Protein 4Y0L (pdb70)

Radius of gyration: 11.61 Å; Cα contacts (8 Å, |Δi|>4): 144; chains: 1; bounding box: 30×22×25 Å

Foldseek 3Di:
DKKKKKFDDDDFCPPPVNVVLQVQLQVVLCVFPQWPDKDRWDADPVSRMTMIDTDGVVRRQVVSVVPNCVSNDPIDMDID

Structure (mmCIF, N/CA/C/O backbone):
data_4Y0L
#
_entry.id   4Y0L
#
_cell.length_a   65.600
_cell.length_b   91.730
_cell.length_c   32.850
_cell.angle_alpha   90.000
_cell.angle_beta   90.000
_cell.angle_gamma   90.000
#
_symmetry.space_group_name_H-M   'C 2 2 21'
#
loop_
_entity.id
_entity.type
_entity.pdbx_description
1 polymer 'Putative membrane protein mmpL11'
2 non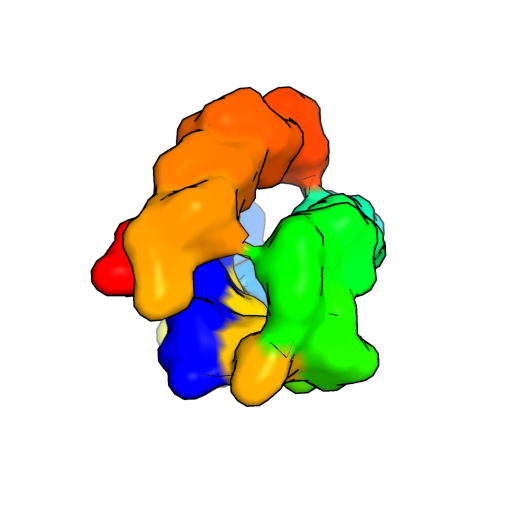-polymer 'IODIDE ION'
3 non-polymer 'SULFATE ION'
4 water water
#
loop_
_atom_site.group_PDB
_atom_site.id
_atom_site.type_symbol
_atom_site.label_atom_id
_atom_site.label_alt_id
_atom_site.label_comp_id
_atom_site.label_asym_id
_atom_site.label_entity_id
_atom_site.label_seq_id
_atom_site.pdbx_PDB_ins_code
_atom_site.Cartn_x
_atom_site.Cartn_y
_atom_site.Cartn_z
_atom_site.occupancy
_atom_site.B_iso_or_equiv
_atom_site.auth_seq_id
_atom_site.auth_comp_id
_atom_site.auth_asym_id
_atom_site.auth_atom_id
_atom_site.pdbx_PDB_model_num
ATOM 1 N N . PRO A 1 1 ? 15.897 22.545 6.534 1.00 62.70 424 PRO A N 1
ATOM 2 C CA . PRO A 1 1 ? 15.008 23.700 6.705 1.00 58.25 424 PRO A CA 1
ATOM 3 C C . PRO A 1 1 ? 15.181 24.372 8.067 1.00 53.20 424 PRO A C 1
ATOM 4 O O . PRO A 1 1 ? 14.748 23.830 9.084 1.00 58.04 424 PRO A O 1
ATOM 15 N N . VAL A 1 2 ? 15.816 25.540 8.080 1.00 49.14 425 VAL A N 1
ATOM 16 C CA . VAL A 1 2 ? 16.049 26.273 9.319 1.00 45.23 425 VAL A CA 1
ATOM 17 C C . VAL A 1 2 ? 14.752 26.916 9.806 1.00 43.44 425 VAL A C 1
ATOM 18 O O . VAL A 1 2 ? 14.037 27.548 9.030 1.00 38.49 425 VAL A O 1
ATOM 31 N N . GLN A 1 3 ? 14.462 26.747 11.094 1.00 39.42 426 GLN A N 1
ATOM 32 C CA . GLN A 1 3 ? 13.242 27.275 11.699 1.00 35.31 426 GLN A CA 1
ATOM 33 C C . GLN A 1 3 ? 13.519 28.525 12.526 1.00 33.47 426 GLN A C 1
ATOM 34 O O . GLN A 1 3 ? 14.481 28.567 13.291 1.00 31.78 426 GLN A O 1
ATOM 48 N N . VAL A 1 4 ? 12.662 29.533 12.372 1.00 28.98 427 VAL A N 1
ATOM 49 C CA . VAL A 1 4 ? 12.743 30.758 13.163 1.00 29.15 427 VAL A CA 1
ATOM 50 C C . VAL A 1 4 ? 11.374 31.082 13.754 1.00 33.43 427 VAL A C 1
ATOM 51 O O . VAL A 1 4 ? 10.384 31.181 13.030 1.00 29.14 427 VAL A O 1
ATOM 64 N N . LEU A 1 5 ? 11.335 31.246 15.074 1.00 25.52 428 LEU A N 1
ATOM 65 C CA . LEU A 1 5 ? 10.093 31.502 15.795 1.00 31.94 428 LEU A CA 1
ATOM 66 C C . LEU A 1 5 ? 10.063 32.928 16.339 1.00 26.75 428 LEU A C 1
ATOM 67 O O . LEU A 1 5 ? 10.999 33.360 17.008 1.00 30.63 428 LEU A O 1
ATOM 83 N N . VAL A 1 6 ? 8.981 33.647 16.051 1.00 22.74 429 VAL A N 1
ATOM 84 C CA . VAL A 1 6 ? 8.825 35.026 16.501 1.00 23.83 429 VAL A CA 1
ATOM 85 C C . VAL A 1 6 ? 7.626 35.152 17.438 1.00 20.96 429 VAL A C 1
ATOM 86 O O . VAL A 1 6 ? 6.499 34.849 17.051 1.00 19.78 429 VAL A O 1
ATOM 99 N N . ARG A 1 7 ? 7.878 35.602 18.665 1.00 21.09 430 ARG A N 1
ATOM 100 C CA . ARG A 1 7 ? 6.819 35.785 19.656 1.00 33.06 430 ARG A CA 1
ATOM 101 C C . ARG A 1 7 ? 6.605 37.261 19.949 1.00 28.34 430 ARG A C 1
ATOM 102 O O . ARG A 1 7 ? 7.563 38.028 20.061 1.00 30.27 430 ARG A O 1
ATOM 123 N N . PHE A 1 8 ? 5.337 37.644 20.074 1.00 22.75 431 PHE A N 1
ATOM 124 C CA . PHE A 1 8 ? 4.958 39.010 20.408 1.00 21.13 431 PHE A CA 1
ATOM 125 C C . PHE A 1 8 ? 4.304 39.060 21.783 1.00 28.60 431 PHE A C 1
ATOM 126 O O . PHE A 1 8 ? 3.670 38.098 22.215 1.00 28.48 431 PHE A O 1
ATOM 143 N N . ASP A 1 9 ? 4.456 40.193 22.459 1.00 24.81 432 ASP A N 1
ATOM 144 C CA . ASP A 1 9 ? 4.001 40.341 23.835 1.00 30.07 432 ASP A CA 1
ATOM 145 C C . ASP A 1 9 ? 2.555 40.819 23.916 1.00 26.55 432 ASP A C 1
ATOM 146 O O . ASP A 1 9 ? 1.877 40.579 24.915 1.00 30.41 432 ASP A O 1
ATOM 155 N N . ALA A 1 10 ? 2.092 41.506 22.875 1.00 27.79 433 ALA A N 1
ATOM 156 C CA . ALA A 1 10 ? 0.719 42.004 22.839 1.00 25.45 433 ALA A CA 1
ATOM 157 C C . ALA A 1 10 ? 0.009 41.610 21.550 1.00 27.49 433 ALA A C 1
ATOM 158 O O . ALA A 1 10 ? 0.553 41.762 20.455 1.00 32.58 433 ALA A O 1
ATOM 165 N N . GLY A 1 11 ? -1.213 41.108 21.690 1.00 22.99 434 GLY A N 1
ATOM 166 C CA . GLY A 1 11 ? -2.031 40.776 20.540 1.00 33.23 434 GLY A CA 1
ATOM 167 C C . GLY A 1 11 ? -1.549 39.535 19.817 1.00 34.69 434 GLY A C 1
ATOM 168 O O . GLY A 1 11 ? -0.505 38.970 20.151 1.00 38.73 434 GLY A O 1
ATOM 172 N N . GLY A 1 12 ? -2.314 39.108 18.820 1.00 29.98 435 GLY A N 1
ATOM 173 C CA . GLY A 1 12 ? -1.964 37.935 18.043 1.00 24.96 435 GLY A CA 1
ATOM 174 C C . GLY A 1 12 ? -0.858 38.227 17.052 1.00 27.85 435 GLY A C 1
ATOM 175 O O . GLY A 1 12 ? -0.718 39.357 16.576 1.00 22.26 435 GLY A O 1
ATOM 179 N N . ALA A 1 13 ? -0.073 37.200 16.739 1.00 20.15 436 ALA A N 1
ATOM 180 C CA . ALA A 1 13 ? 1.051 37.340 15.821 1.00 31.62 436 ALA A CA 1
ATOM 181 C C . ALA A 1 13 ? 0.592 37.810 14.444 1.00 14.04 436 ALA A C 1
ATOM 182 O O . ALA A 1 13 ? 1.307 38.545 13.764 1.00 24.95 436 ALA A O 1
ATOM 189 N N . SER A 1 14 ? -0.605 37.391 14.043 1.00 13.94 437 SER A N 1
ATOM 190 C CA . SER A 1 14 ? -1.128 37.721 12.721 1.00 13.39 437 SER A CA 1
ATOM 191 C C . SER A 1 14 ? -1.759 39.110 12.669 1.00 13.51 437 SER A C 1
ATOM 192 O O . SER A 1 14 ? -2.268 39.520 11.627 1.00 19.36 437 SER A O 1
ATOM 200 N N . ALA A 1 15 ? -1.731 39.830 13.786 1.00 12.88 438 ALA A N 1
ATOM 201 C CA . ALA A 1 15 ? -2.269 41.183 13.821 1.00 18.59 438 ALA A CA 1
ATOM 202 C C . ALA A 1 15 ? -1.596 42.031 12.739 1.00 15.84 438 ALA A C 1
ATOM 203 O O . ALA A 1 15 ? -0.403 41.872 12.492 1.00 11.67 438 ALA A O 1
ATOM 210 N N . PRO A 1 16 ? -2.363 42.915 12.073 1.00 18.06 439 PRO A N 1
ATOM 211 C CA . PRO A 1 16 ? -1.780 43.776 11.034 1.00 10.23 439 PRO A CA 1
ATOM 212 C C . PRO A 1 16 ? -0.624 44.636 11.545 1.00 11.40 439 PRO A C 1
ATOM 213 O O . PRO A 1 16 ? 0.312 44.931 10.802 1.00 10.21 439 PRO A O 1
ATOM 224 N N . GLU A 1 17 ? -0.695 45.034 12.810 1.00 15.78 440 GLU A N 1
ATOM 225 C CA . GLU A 1 17 ? 0.331 45.887 13.398 1.00 14.12 440 GLU A CA 1
ATOM 226 C C . GLU A 1 17 ? 1.687 45.187 13.497 1.00 11.43 440 GLU A C 1
ATOM 227 O O . GLU A 1 17 ? 2.718 45.846 13.629 1.00 11.90 440 GLU A O 1
ATOM 239 N N . HIS A 1 18 ? 1.680 43.859 13.431 1.00 10.64 441 HIS A N 1
ATOM 240 C CA . HIS A 1 18 ? 2.903 43.070 13.573 1.00 22.05 441 HIS A CA 1
ATOM 241 C C . HIS A 1 18 ? 3.470 42.571 12.243 1.00 18.66 441 HIS A C 1
ATOM 242 O O . HIS A 1 18 ? 4.577 42.033 12.203 1.00 12.87 441 HIS A O 1
ATOM 256 N N . SER A 1 19 ? 2.715 42.736 11.161 1.00 14.32 442 SER A N 1
ATOM 257 C CA . SER A 1 19 ? 3.060 42.094 9.894 1.00 19.18 442 SER A CA 1
ATOM 258 C C . SER A 1 19 ? 4.357 42.630 9.284 1.00 13.22 442 SER A C 1
ATOM 259 O O . SER A 1 19 ? 5.102 41.887 8.644 1.00 17.09 442 SER A O 1
ATOM 267 N N . GLN A 1 20 ? 4.630 43.914 9.482 1.00 12.15 443 GLN A N 1
ATOM 268 C CA . GLN A 1 20 ? 5.839 44.517 8.934 1.00 16.35 443 GLN A CA 1
ATOM 269 C C . GLN A 1 20 ? 7.074 43.988 9.654 1.00 16.05 443 GLN A C 1
ATOM 270 O O . GLN A 1 20 ? 8.140 43.845 9.055 1.00 14.54 443 GLN A O 1
ATOM 284 N N . THR A 1 21 ? 6.927 43.699 10.942 1.00 12.00 444 THR A N 1
ATOM 285 C CA . THR A 1 21 ? 8.013 43.115 11.714 1.00 15.17 444 THR A CA 1
ATOM 286 C C . THR A 1 21 ? 8.304 41.707 11.216 1.00 13.00 444 THR A C 1
ATOM 287 O O . THR A 1 21 ? 9.459 41.308 11.099 1.00 14.07 444 THR A O 1
ATOM 298 N N . ILE A 1 22 ? 7.248 40.956 10.932 1.00 13.65 445 ILE A N 1
ATOM 299 C CA . ILE A 1 22 ? 7.396 39.620 10.379 1.00 14.21 445 ILE A CA 1
ATOM 300 C C . ILE A 1 22 ? 7.977 39.706 8.971 1.00 24.65 445 ILE A C 1
ATOM 301 O O . ILE A 1 22 ? 8.800 38.876 8.577 1.00 22.08 445 ILE A O 1
ATOM 317 N N . ALA A 1 23 ? 7.543 40.710 8.215 1.00 17.52 446 ALA A N 1
ATOM 318 C CA . ALA A 1 23 ? 8.024 40.903 6.849 1.00 25.52 446 ALA A CA 1
ATOM 319 C C . ALA A 1 23 ? 9.498 41.298 6.838 1.00 16.70 446 ALA A C 1
ATOM 320 O O . ALA A 1 23 ? 10.253 40.886 5.957 1.00 26.86 446 ALA A O 1
ATOM 327 N N . ALA A 1 24 ? 9.903 42.093 7.823 1.00 15.31 447 ALA A N 1
ATOM 328 C CA . ALA A 1 24 ? 11.293 42.534 7.930 1.00 16.75 447 ALA A CA 1
ATOM 329 C C . ALA A 1 24 ? 12.202 41.369 8.303 1.00 17.62 447 ALA A C 1
ATOM 330 O O . ALA A 1 24 ? 13.285 41.215 7.746 1.00 19.45 447 ALA A O 1
ATOM 337 N N . ILE A 1 25 ? 11.755 40.554 9.253 1.00 16.86 448 ILE A N 1
ATOM 338 C CA . ILE A 1 25 ? 12.510 39.377 9.672 1.00 18.27 448 ILE A CA 1
ATOM 339 C C . ILE A 1 25 ? 12.634 38.396 8.513 1.00 18.75 448 ILE A C 1
ATOM 340 O O . ILE A 1 25 ? 13.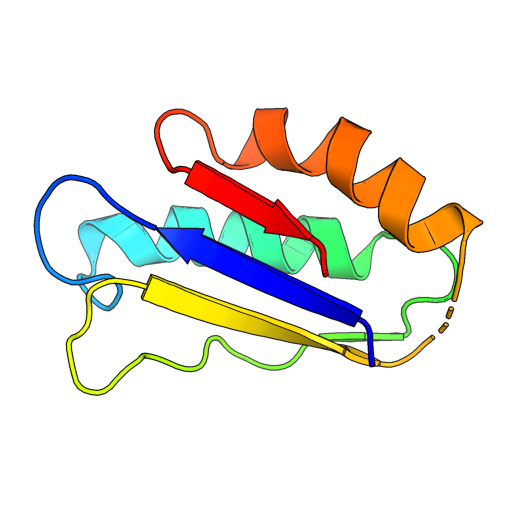701 37.836 8.272 1.00 28.28 448 ILE A O 1
ATOM 356 N N . ARG A 1 26 ? 11.532 38.196 7.800 1.00 18.01 449 ARG A N 1
ATOM 357 C CA . ARG A 1 26 ? 11.499 37.288 6.663 1.00 19.01 449 ARG A CA 1
ATOM 358 C C . ARG A 1 26 ? 12.494 37.715 5.584 1.00 21.69 449 ARG A C 1
ATOM 359 O O . ARG A 1 26 ? 13.210 36.887 5.020 1.00 24.36 449 ARG A O 1
ATOM 380 N N . HIS A 1 27 ? 12.540 39.015 5.316 1.00 30.26 450 HIS A N 1
ATOM 381 C CA . HIS A 1 27 ? 13.430 39.575 4.303 1.00 25.88 450 HIS A CA 1
ATOM 382 C C . HIS A 1 27 ? 14.904 39.419 4.675 1.00 29.78 450 HIS A C 1
ATOM 383 O O . HIS A 1 27 ? 15.751 39.214 3.804 1.00 34.53 450 HIS A O 1
ATOM 397 N N . ARG A 1 28 ? 15.212 39.518 5.965 1.00 23.23 451 ARG A N 1
ATOM 398 C CA . ARG A 1 28 ? 16.590 39.385 6.424 1.00 25.16 451 ARG A CA 1
ATOM 399 C C . ARG A 1 28 ? 17.038 37.925 6.385 1.0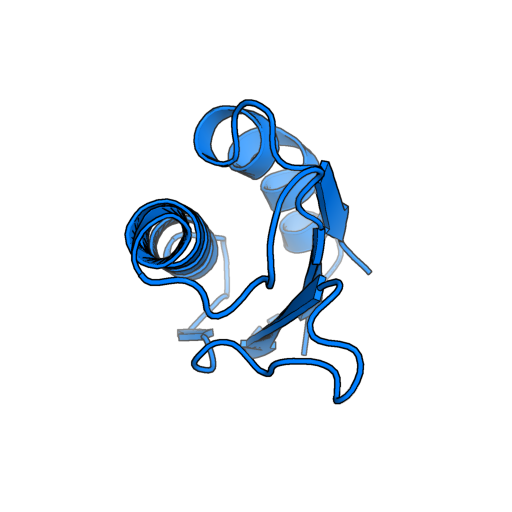0 26.30 451 ARG A C 1
ATOM 400 O O . ARG A 1 28 ? 18.205 37.631 6.126 1.00 28.59 451 ARG A O 1
ATOM 421 N N . ILE A 1 29 ? 16.106 37.014 6.647 1.00 25.05 452 ILE A N 1
ATOM 422 C CA . ILE A 1 29 ? 16.387 35.584 6.571 1.00 26.39 452 ILE A CA 1
ATOM 423 C C . ILE A 1 29 ? 16.782 35.199 5.149 1.00 29.70 452 ILE A C 1
ATOM 424 O O . ILE A 1 29 ? 17.710 34.419 4.944 1.00 39.79 452 ILE A O 1
ATOM 440 N N . ALA A 1 30 ? 16.075 35.755 4.170 1.00 27.55 453 ALA A N 1
ATOM 441 C CA . ALA A 1 30 ? 16.324 35.442 2.768 1.00 29.55 453 ALA A CA 1
ATOM 442 C C . ALA A 1 30 ? 17.710 35.903 2.326 1.00 31.99 453 ALA A C 1
ATOM 443 O O . ALA A 1 30 ? 18.228 35.442 1.309 1.00 34.40 453 ALA A O 1
ATOM 450 N N . GLN A 1 31 ? 18.303 36.815 3.091 1.00 33.65 454 GLN A N 1
ATOM 451 C CA . GLN A 1 31 ? 19.638 37.324 2.794 1.00 34.25 454 GLN A CA 1
ATOM 452 C C . GLN A 1 31 ? 20.731 36.469 3.430 1.00 36.08 454 GLN A C 1
ATOM 453 O O . GLN A 1 31 ? 21.913 36.640 3.130 1.00 40.70 454 GLN A O 1
ATOM 467 N N . ALA A 1 32 ? 20.336 35.553 4.309 1.00 34.98 455 ALA A N 1
ATOM 468 C CA . ALA A 1 32 ? 21.292 34.696 5.001 1.00 36.91 455 ALA A CA 1
ATOM 469 C C . ALA A 1 32 ? 22.052 33.810 4.012 1.00 46.88 455 ALA A C 1
ATOM 470 O O . ALA A 1 32 ? 21.560 33.536 2.916 1.00 40.19 455 ALA A O 1
ATOM 477 N N . PRO A 1 33 ? 23.261 33.365 4.393 1.00 50.27 456 PRO A N 1
ATOM 478 C CA . PRO A 1 33 ? 24.056 32.508 3.505 1.00 56.02 456 PRO A CA 1
ATOM 479 C C . PRO A 1 33 ? 23.353 31.201 3.153 1.00 59.52 456 PRO A C 1
ATOM 480 O O . PRO A 1 33 ? 22.698 30.603 4.003 1.00 67.85 456 PRO A O 1
ATOM 491 N N . ASN A 1 34 ? 23.469 30.784 1.896 1.00 48.47 457 ASN A N 1
ATOM 492 C CA . ASN A 1 34 ? 22.938 29.501 1.442 1.00 53.78 457 ASN A CA 1
ATOM 493 C C . ASN A 1 34 ? 21.413 29.366 1.567 1.00 55.68 457 ASN A C 1
ATOM 494 O O . ASN A 1 34 ? 20.861 28.302 1.290 1.00 54.39 457 ASN A O 1
ATOM 505 N N . VAL A 1 35 ? 20.737 30.435 1.984 1.00 44.86 458 VAL A N 1
ATOM 506 C CA . VAL A 1 35 ? 19.275 30.464 2.012 1.00 39.92 458 VAL A CA 1
ATOM 507 C C . VAL A 1 35 ? 18.765 30.805 0.617 1.00 40.35 458 VAL A C 1
ATOM 508 O O . VAL A 1 35 ? 19.320 31.678 -0.049 1.00 43.99 458 VAL A O 1
ATOM 521 N N . VAL A 1 36 ? 17.720 30.113 0.172 1.00 40.08 459 VAL A N 1
ATOM 522 C CA . VAL A 1 36 ? 17.187 30.333 -1.169 1.00 41.00 459 VAL A CA 1
ATOM 523 C C . VAL A 1 36 ? 15.670 30.540 -1.160 1.00 51.35 459 VAL A C 1
ATOM 524 O O . VAL A 1 36 ? 15.138 31.289 -1.983 1.00 54.44 459 VAL A O 1
ATOM 537 N N . SER A 1 37 ? 14.983 29.896 -0.222 1.00 61.89 460 SER A N 1
ATOM 538 C CA . SER A 1 37 ? 13.544 30.065 -0.070 1.00 55.67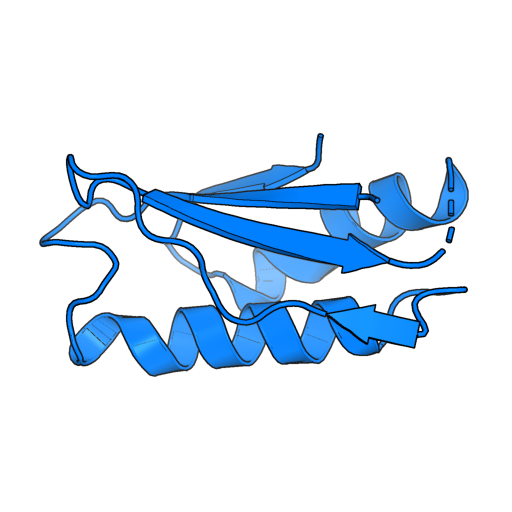 460 SER A CA 1
ATOM 539 C C . SER A 1 37 ? 13.176 30.321 1.382 1.00 54.38 460 SER A C 1
ATOM 540 O O . SER A 1 37 ? 13.676 29.653 2.288 1.00 48.57 460 SER A O 1
ATOM 548 N N . VAL A 1 38 ? 12.313 31.310 1.590 1.00 39.04 461 VAL A N 1
ATOM 549 C CA . VAL A 1 38 ? 11.724 31.563 2.897 1.00 38.59 461 VAL A CA 1
ATOM 550 C C . VAL A 1 38 ? 10.210 31.443 2.796 1.00 35.63 461 VAL A C 1
ATOM 551 O O . VAL A 1 38 ? 9.576 32.142 2.007 1.00 31.34 461 VAL A O 1
ATOM 564 N N . ALA A 1 39 ? 9.642 30.549 3.596 1.00 30.60 462 ALA A N 1
ATOM 565 C CA . ALA A 1 39 ? 8.200 30.354 3.633 1.00 31.65 462 ALA A CA 1
ATOM 566 C C . ALA A 1 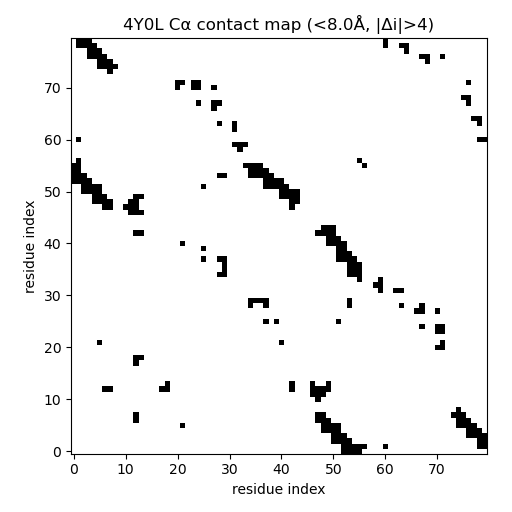39 ? 7.508 31.592 4.194 1.00 30.21 462 ALA A C 1
ATOM 567 O O . ALA A 1 39 ? 8.102 32.329 4.980 1.00 24.8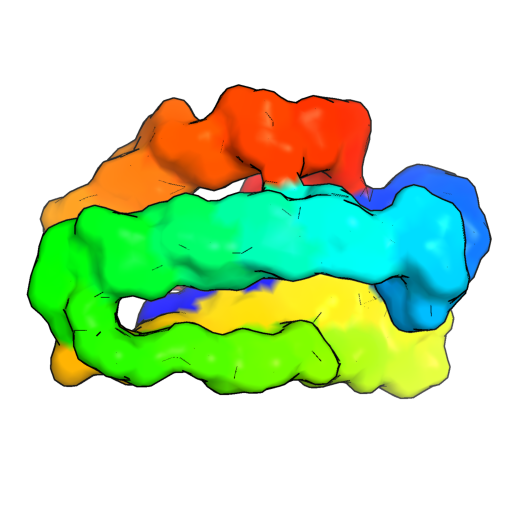4 462 ALA A O 1
ATOM 574 N N . PRO A 1 40 ? 6.248 31.828 3.791 1.00 26.16 463 PRO A N 1
ATOM 575 C CA . PRO A 1 40 ? 5.462 32.851 4.489 1.00 28.79 463 PRO A CA 1
ATOM 576 C C . PRO A 1 40 ? 5.253 32.439 5.939 1.00 29.42 463 PRO A C 1
ATOM 577 O O . PRO A 1 40 ? 5.417 31.260 6.255 1.00 23.09 463 PRO A O 1
ATOM 588 N N . PRO A 1 41 ? 4.898 33.392 6.813 1.00 21.25 464 PRO A N 1
ATOM 589 C CA . PRO A 1 41 ? 4.762 33.059 8.233 1.00 24.66 464 PRO A CA 1
ATOM 590 C C . PRO A 1 41 ? 3.645 32.060 8.496 1.00 20.69 464 PRO A C 1
ATOM 591 O O . PRO A 1 41 ? 2.547 32.196 7.958 1.00 23.34 464 PRO A O 1
ATOM 602 N N . ARG A 1 42 ? 3.947 31.054 9.308 1.00 23.01 465 ARG A N 1
ATOM 603 C CA . ARG A 1 42 ? 2.948 30.098 9.763 1.00 25.50 465 ARG A CA 1
ATOM 604 C C . ARG A 1 42 ? 2.532 30.447 11.180 1.00 25.96 465 ARG A C 1
ATOM 605 O O . ARG A 1 42 ? 3.359 30.473 12.089 1.00 34.24 465 ARG A O 1
ATOM 626 N N . PHE A 1 43 ? 1.246 30.722 11.358 1.00 28.66 466 PHE A N 1
ATOM 627 C CA . PHE A 1 43 ? 0.728 31.148 12.648 1.00 33.97 466 PHE A CA 1
ATOM 628 C C . PHE A 1 43 ? 0.200 29.982 13.468 1.00 40.40 466 PHE A C 1
ATOM 629 O O . PHE A 1 43 ? -0.621 29.194 12.998 1.00 48.70 466 PHE A O 1
ATOM 646 N N . ALA A 1 44 ? 0.690 29.877 14.698 1.00 34.67 467 ALA A N 1
ATOM 647 C CA . ALA A 1 44 ? 0.166 28.911 15.650 1.00 37.19 467 ALA A CA 1
ATOM 648 C C . ALA A 1 44 ? -1.317 29.180 15.870 1.00 39.84 467 ALA A C 1
ATOM 649 O O . ALA A 1 44 ? -1.760 30.328 15.819 1.00 33.50 467 ALA A O 1
ATOM 656 N N . ASP A 1 45 ? -2.082 28.120 16.109 1.00 43.70 468 ASP A N 1
ATOM 657 C CA . ASP A 1 45 ? -3.522 28.248 16.319 1.00 50.91 468 ASP A CA 1
ATOM 658 C C . ASP A 1 45 ? -3.805 29.120 17.540 1.00 47.03 468 ASP A C 1
ATOM 659 O O . ASP A 1 45 ? -4.901 29.656 17.695 1.00 43.24 468 ASP A O 1
ATOM 668 N N . ASP A 1 46 ? -2.799 29.249 18.400 1.00 56.02 469 ASP A N 1
ATOM 669 C CA . ASP A 1 46 ? -2.862 30.127 19.561 1.00 51.63 469 ASP A CA 1
ATOM 670 C C . ASP A 1 46 ? -2.645 31.585 19.153 1.00 49.71 469 ASP A C 1
ATOM 671 O O . ASP A 1 46 ? -3.041 32.509 19.865 1.00 49.79 469 ASP A O 1
ATOM 680 N N . ASN A 1 47 ? -2.009 31.774 18.000 1.00 39.76 470 ASN A N 1
ATOM 681 C CA . ASN A 1 47 ? -1.623 33.095 17.506 1.00 40.60 470 ASN A CA 1
ATOM 682 C C . ASN A 1 47 ? -0.652 33.776 18.467 1.00 35.87 470 ASN A C 1
ATOM 683 O O . ASN A 1 47 ? -0.546 35.001 18.496 1.00 26.83 470 ASN A O 1
ATOM 694 N N . GLY A 1 48 ? 0.058 32.970 19.252 1.00 36.63 471 GLY A N 1
ATOM 695 C CA . GLY A 1 48 ? 1.071 33.480 20.157 1.00 38.95 471 GLY A CA 1
ATOM 696 C C . GLY A 1 48 ? 2.386 33.723 19.442 1.00 51.80 471 GLY A C 1
ATOM 697 O O . GLY A 1 48 ? 3.175 34.578 19.850 1.00 54.43 471 GLY A O 1
ATOM 701 N N . SER A 1 49 ? 2.613 32.978 18.363 1.00 31.55 472 SER A N 1
ATOM 702 C CA . SER A 1 49 ? 3.876 33.048 17.635 1.00 26.53 472 SER A CA 1
ATOM 703 C C . SER A 1 49 ? 3.698 32.865 16.132 1.00 24.27 472 SER A C 1
ATOM 704 O O . SER A 1 49 ? 2.625 32.487 15.658 1.00 13.47 472 SER A O 1
ATOM 712 N N . ALA A 1 50 ? 4.770 33.139 15.395 1.00 20.95 473 ALA A N 1
ATOM 713 C CA . ALA A 1 50 ? 4.807 32.923 13.955 1.00 25.35 473 ALA A CA 1
ATOM 714 C C . ALA A 1 50 ? 6.073 32.160 13.577 1.00 25.49 473 ALA A C 1
ATOM 715 O O . ALA A 1 50 ? 7.180 32.570 13.927 1.00 24.22 473 ALA A O 1
ATOM 722 N N . LEU A 1 51 ? 5.902 31.050 12.864 1.00 26.74 474 LEU A N 1
ATOM 723 C CA . LEU A 1 51 ? 7.032 30.245 12.419 1.00 24.28 474 LEU A CA 1
ATOM 724 C C . LEU A 1 51 ? 7.445 30.634 11.003 1.00 24.56 474 LEU A C 1
ATOM 725 O O . LEU A 1 51 ? 6.624 30.649 10.086 1.00 28.57 474 LEU A O 1
ATOM 741 N N . LEU A 1 52 ? 8.723 30.958 10.844 1.00 31.62 475 LEU A N 1
ATOM 742 C CA . LEU A 1 52 ? 9.312 31.202 9.533 1.00 26.61 475 LEU A CA 1
ATOM 743 C C . LEU A 1 52 ? 10.337 30.116 9.227 1.00 31.80 475 LEU A C 1
ATOM 744 O O . LEU A 1 52 ? 11.319 29.959 9.953 1.00 23.00 475 LEU A O 1
ATOM 760 N N . SER A 1 53 ? 10.094 29.366 8.154 1.00 28.11 476 SER A N 1
ATOM 761 C CA . SER A 1 53 ? 10.963 28.258 7.773 1.00 36.82 476 SER A CA 1
ATOM 762 C C . SER A 1 53 ? 11.714 28.564 6.482 1.00 34.95 476 SER A C 1
ATOM 763 O O . SER A 1 53 ? 11.106 28.837 5.445 1.00 40.18 476 SER A O 1
ATOM 771 N N . ALA A 1 54 ? 13.040 28.509 6.560 1.00 33.40 477 ALA A N 1
ATOM 772 C CA . ALA A 1 54 ? 13.901 28.806 5.421 1.00 32.61 477 ALA A CA 1
ATOM 773 C C . ALA A 1 54 ? 14.573 27.548 4.898 1.00 38.81 477 ALA A C 1
ATOM 774 O O . ALA A 1 54 ? 15.216 26.810 5.648 1.00 42.84 477 ALA A O 1
ATOM 781 N N . VAL A 1 55 ? 14.423 27.312 3.600 1.00 52.13 478 VAL A N 1
ATOM 782 C CA . VAL A 1 55 ? 15.098 26.202 2.952 1.00 57.99 478 VAL A CA 1
ATOM 783 C C . VAL A 1 55 ? 16.487 26.633 2.488 1.00 62.06 478 VAL A C 1
ATOM 784 O O . VAL A 1 55 ? 16.682 27.756 2.011 1.00 58.17 478 VAL A O 1
AT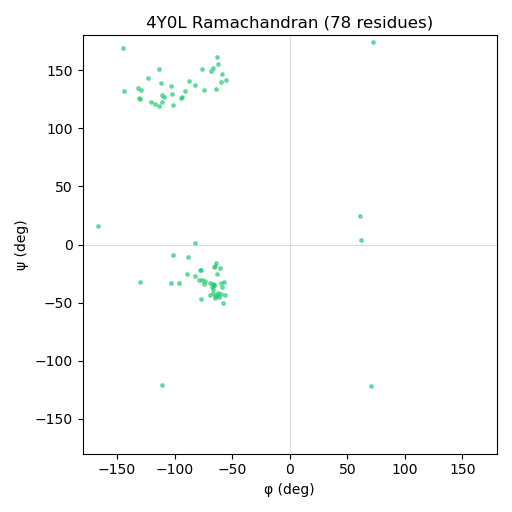OM 788 N N . LEU A 1 56 ? 17.445 25.727 2.642 1.00 60.99 479 LEU A N 1
ATOM 789 C CA . LEU A 1 56 ? 18.837 25.992 2.313 1.00 63.95 479 LEU A CA 1
ATOM 790 C C . LEU A 1 56 ? 19.269 25.185 1.100 1.00 67.65 479 LEU A C 1
ATOM 791 O O . LEU A 1 56 ? 19.167 23.957 1.103 1.00 68.59 479 LEU A O 1
ATOM 796 N N . ALA A 1 65 ? 24.326 23.332 8.377 1.00 84.98 488 ALA A N 1
ATOM 797 C CA . ALA A 1 65 ? 23.627 24.612 8.404 1.00 82.08 488 ALA A CA 1
ATOM 798 C C . ALA A 1 65 ? 24.164 25.515 9.509 1.00 82.01 488 ALA A C 1
ATOM 799 O O . ALA A 1 65 ? 23.530 26.505 9.868 1.00 78.06 488 ALA A O 1
ATOM 801 N N . ARG A 1 66 ? 25.338 25.177 10.034 1.00 81.76 489 ARG A N 1
ATOM 802 C CA . ARG A 1 66 ? 25.896 25.871 11.192 1.00 78.24 489 ARG A CA 1
ATOM 803 C C . ARG A 1 66 ? 26.070 27.371 10.964 1.00 77.23 489 ARG A C 1
ATOM 804 O O . ARG A 1 66 ? 25.638 28.181 11.784 1.00 77.16 489 ARG A O 1
ATOM 806 N N . ASP A 1 67 ? 26.701 27.736 9.853 1.00 73.16 490 ASP A N 1
ATOM 807 C CA . ASP A 1 67 ? 27.014 29.136 9.573 1.00 68.34 490 ASP A CA 1
ATOM 808 C C . ASP A 1 67 ? 25.759 29.992 9.430 1.00 67.95 490 ASP A C 1
ATOM 809 O O . ASP A 1 67 ? 25.798 31.201 9.654 1.00 61.79 490 ASP A O 1
ATOM 818 N N . THR A 1 68 ? 24.647 29.366 9.061 1.00 69.36 491 THR A N 1
ATOM 819 C CA . THR A 1 68 ? 23.396 30.090 8.879 1.00 67.48 491 THR A CA 1
ATOM 820 C C . THR A 1 68 ? 22.740 30.431 10.212 1.00 61.03 491 THR A C 1
ATOM 821 O O . THR A 1 68 ? 22.313 31.565 10.425 1.00 59.20 491 THR A O 1
ATOM 832 N N . ILE A 1 69 ? 22.660 29.450 11.106 1.00 56.25 492 ILE A N 1
ATOM 833 C CA . ILE A 1 69 ? 22.010 29.648 12.398 1.00 58.78 492 ILE A CA 1
ATOM 834 C C . ILE A 1 69 ? 22.731 30.730 13.201 1.00 53.81 492 ILE A C 1
ATOM 835 O O . ILE A 1 69 ? 22.092 31.608 13.778 1.00 48.43 492 ILE A O 1
ATOM 851 N N . THR A 1 70 ? 24.059 30.665 13.234 1.00 51.24 493 THR A N 1
ATOM 852 C CA . THR A 1 70 ? 24.846 31.646 13.976 1.00 55.21 493 THR A CA 1
ATOM 853 C C . THR A 1 70 ? 24.696 33.031 13.350 1.00 49.79 493 THR A C 1
ATOM 854 O O . THR A 1 70 ? 24.680 34.042 14.052 1.00 49.25 493 THR A O 1
ATOM 865 N N . TRP A 1 71 ? 24.579 33.066 12.027 1.00 48.89 494 TRP A N 1
ATOM 866 C CA . TRP A 1 71 ? 24.378 34.316 11.305 1.00 46.73 494 TRP A CA 1
ATOM 867 C C . TRP A 1 71 ? 23.033 34.936 11.678 1.00 51.44 494 TRP A C 1
ATOM 868 O O . TRP A 1 71 ? 22.945 36.130 11.957 1.00 58.36 494 TRP A O 1
ATOM 889 N N . MET A 1 72 ? 21.990 34.113 11.687 1.00 53.41 495 MET A N 1
ATOM 890 C CA . MET A 1 72 ? 20.646 34.577 12.010 1.00 43.91 495 MET A CA 1
ATOM 891 C C . MET A 1 72 ? 20.543 35.053 13.457 1.00 44.50 495 MET A C 1
ATOM 892 O O . MET A 1 72 ? 19.951 36.096 13.735 1.00 37.30 495 MET A O 1
ATOM 906 N N . ARG A 1 73 ? 21.125 34.288 14.375 1.00 53.38 496 ARG A N 1
ATOM 907 C CA . ARG A 1 73 ? 21.091 34.633 15.793 1.00 49.96 496 ARG A CA 1
ATOM 908 C C . ARG A 1 73 ? 21.826 35.940 16.081 1.00 46.84 496 ARG A C 1
ATOM 909 O O . ARG A 1 73 ? 21.651 36.538 17.142 1.00 45.03 496 ARG A O 1
ATOM 930 N N . THR A 1 74 ? 22.643 36.376 15.127 1.00 42.41 497 THR A N 1
ATOM 931 C CA . THR A 1 74 ? 23.412 37.606 15.263 1.00 47.63 497 THR A CA 1
ATOM 932 C C . THR A 1 74 ? 22.705 38.790 14.607 1.00 46.14 497 THR A C 1
ATOM 933 O O . THR A 1 74 ? 22.805 39.921 15.083 1.00 58.48 497 THR A O 1
ATOM 944 N N . GLN A 1 75 ? 21.985 38.520 13.522 1.00 41.50 498 GLN A N 1
ATOM 945 C CA . GLN A 1 75 ? 21.464 39.578 12.659 1.00 38.84 498 GLN A CA 1
ATOM 946 C C . GLN A 1 75 ? 19.975 39.861 12.847 1.00 33.05 498 GLN A C 1
ATOM 947 O O . GLN A 1 75 ? 19.535 41.000 12.701 1.00 36.77 498 GLN A O 1
ATOM 961 N N . LEU A 1 76 ? 19.201 38.828 13.161 1.00 30.89 499 LEU A N 1
ATOM 962 C CA . LEU A 1 76 ? 17.749 38.964 13.235 1.00 35.47 499 LEU A CA 1
ATOM 963 C C . LEU A 1 76 ? 17.246 39.731 14.464 1.00 26.40 499 LEU A C 1
ATOM 964 O O . LEU A 1 76 ? 16.201 40.380 14.390 1.00 26.74 499 LEU A O 1
ATOM 980 N N . PRO A 1 77 ? 17.964 39.653 15.601 1.00 28.72 500 PRO A N 1
ATOM 981 C CA . PRO A 1 77 ? 17.506 40.436 16.757 1.00 32.53 500 PRO A CA 1
ATOM 982 C C . PRO A 1 77 ? 17.427 41.938 16.484 1.00 25.49 500 PRO A C 1
ATOM 983 O O . PRO A 1 77 ? 16.510 42.585 16.993 1.00 23.18 500 PRO A O 1
ATOM 994 N N . ARG A 1 78 ? 18.360 42.480 15.704 1.00 33.92 501 ARG A N 1
ATOM 995 C CA . ARG A 1 78 ? 18.312 43.896 15.335 1.00 27.31 501 ARG A CA 1
ATOM 996 C C . ARG A 1 78 ? 16.983 44.209 14.670 1.00 24.48 501 ARG A C 1
ATOM 997 O O . ARG A 1 78 ? 16.355 45.232 14.938 1.00 30.34 501 ARG A O 1
ATOM 1018 N N . VAL A 1 79 ? 16.578 43.302 13.789 1.00 24.03 502 VAL A N 1
ATOM 1019 C CA . VAL A 1 79 ? 15.416 43.484 12.933 1.00 27.85 502 VAL A CA 1
ATOM 1020 C C . VAL A 1 79 ? 14.111 43.272 13.692 1.00 22.92 502 VAL A C 1
ATOM 1021 O O . VAL A 1 79 ? 13.093 43.878 13.369 1.00 28.09 502 VAL A O 1
ATOM 1034 N N . ALA A 1 80 ? 14.147 42.412 14.705 1.00 28.99 503 ALA A N 1
ATOM 1035 C CA . ALA A 1 80 ? 12.934 42.018 15.413 1.00 25.46 503 ALA A CA 1
ATOM 1036 C C . ALA A 1 80 ? 12.494 43.080 16.417 1.00 17.25 503 ALA A C 1
ATOM 1037 O O . ALA A 1 80 ? 11.303 43.235 16.685 1.00 20.72 503 ALA A O 1
ATOM 1044 N N . GLY A 1 81 ? 13.456 43.811 16.970 1.00 23.69 504 GLY A N 1
ATOM 1045 C CA . GLY A 1 81 ? 13.154 44.851 17.937 1.00 22.67 504 GLY A CA 1
ATOM 1046 C C . GLY A 1 81 ? 12.681 44.268 19.253 1.00 21.85 504 GLY A C 1
ATOM 1047 O O . GLY A 1 81 ? 13.387 43.478 19.878 1.00 22.11 504 GLY A O 1
ATOM 1051 N N . ALA A 1 82 ? 11.479 44.653 19.672 1.00 23.69 505 ALA A N 1
ATOM 1052 C CA . ALA A 1 82 ? 10.944 44.220 20.960 1.00 26.60 505 ALA A CA 1
ATOM 1053 C C . ALA A 1 82 ? 10.444 42.778 20.906 1.00 17.76 505 ALA A C 1
ATOM 1054 O O . ALA A 1 82 ? 10.333 42.114 21.937 1.00 22.32 505 ALA A O 1
ATOM 1061 N N . ALA A 1 83 ? 10.145 42.294 19.706 1.00 19.40 506 ALA A N 1
ATOM 1062 C CA . ALA A 1 83 ? 9.663 40.927 19.540 1.00 18.78 506 ALA A CA 1
ATOM 1063 C C . ALA A 1 83 ? 10.772 39.933 19.865 1.00 28.03 506 ALA A C 1
ATOM 1064 O O . ALA A 1 83 ? 11.953 40.221 19.673 1.00 28.75 506 ALA A O 1
ATOM 1071 N N . GLN A 1 84 ? 10.381 38.765 20.365 1.00 33.04 507 GLN A N 1
ATOM 1072 C CA . GLN A 1 84 ? 11.331 37.723 20.731 1.00 31.91 507 GLN A CA 1
ATOM 1073 C C . GLN A 1 84 ? 11.575 36.794 19.546 1.00 31.70 507 GLN A C 1
ATOM 1074 O O . GLN A 1 84 ? 10.628 36.346 18.905 1.00 29.28 507 GLN A O 1
ATOM 1088 N N . VAL A 1 85 ? 12.844 36.519 19.258 1.00 22.43 508 VAL A N 1
ATOM 1089 C CA . VAL A 1 85 ? 13.216 35.638 18.153 1.00 24.27 508 VAL A CA 1
ATOM 1090 C C . VAL A 1 85 ? 14.077 34.482 18.652 1.00 26.26 508 VAL A C 1
ATOM 1091 O O . VAL A 1 85 ? 14.903 34.650 19.547 1.00 34.92 508 VAL A O 1
ATOM 1104 N N . ASP A 1 86 ? 13.872 33.309 18.060 1.00 33.40 509 ASP A N 1
ATOM 1105 C CA . ASP A 1 86 ? 14.664 32.128 18.375 1.00 23.18 509 ASP A CA 1
ATOM 1106 C C . ASP A 1 86 ? 14.887 31.294 17.122 1.00 22.89 509 ASP A C 1
ATOM 1107 O O . ASP A 1 86 ? 13.947 31.023 16.375 1.00 33.84 509 ASP A O 1
ATOM 1116 N N . VAL A 1 87 ? 16.136 30.897 16.899 1.00 32.67 510 VAL A N 1
ATOM 1117 C CA . VAL A 1 87 ? 16.493 30.056 15.763 1.00 31.87 510 VAL A CA 1
ATOM 1118 C C . VAL A 1 87 ? 16.699 2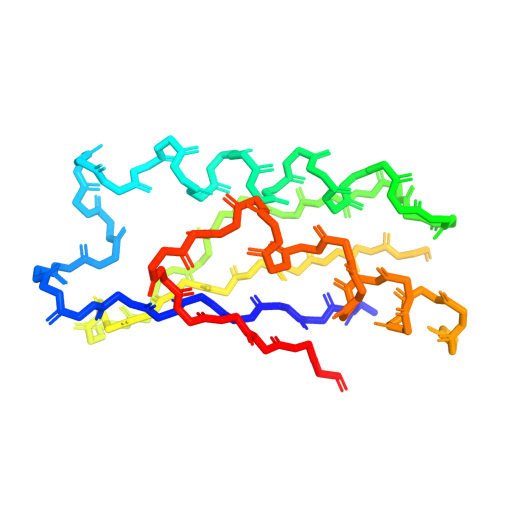8.613 16.221 1.00 41.87 510 VAL A C 1
ATOM 1119 O O . VAL A 1 87 ? 17.436 28.352 17.171 1.00 44.57 510 VAL A O 1
ATOM 1132 N N . GLY A 1 88 ? 16.043 27.681 15.539 1.00 43.94 511 GLY A N 1
ATOM 1133 C CA . GLY A 1 88 ? 16.185 26.272 15.851 1.00 37.99 511 GLY A CA 1
ATOM 1134 C C . GLY A 1 88 ? 17.531 25.731 15.410 1.00 42.00 511 GLY A C 1
ATOM 1135 O O . GLY A 1 88 ? 18.019 24.734 15.945 1.00 49.22 511 GLY A O 1
#

Nearest PDB structures (foldseek):
  4y0l-assembly1_A  TM=1.013E+00  e=1.920E-17  Mycobacterium tuberculosis H37Rv
  3e8o-assembly1_B  TM=5.489E-01  e=1.530E-02  Deinococcus radiodurans
  2gff-assembly1_A  TM=4.978E-01  e=6.232E-02  Yersinia pestis
  2omo-assembly4_E  TM=4.577E-01  e=4.172E-02  Nitrosomonas europaea
  3zo7-assembly1_E  TM=4.302E-01  e=2.077E-01  Rhodococcus opacus

Organism: Mycobacterium tuberculosis (strain ATCC 25618 / H37Rv) (NCBI:txid83332)

Solvent-accessible surface area: 4674 Å² total; per-residue (Å²): 129,10,95,0,61,0,90,29,158,74,65,22,0,56,24,110,145,37,60,131,37,6,49,30,0,86,114,67,0,53,98,5,49,116,19,122,49,22,23,86,42,133,83,45,162,125,46,33,17,0,47,0,20,1,71,72,87,85,107,2,27,77,58,0,140,74,34,0,68,166,45,6,57,117,15,97,30,68,11,79

Secondary structure (DSSP, 8-state):
-EEEEEE-SSS-TT-GGGHHHHHHHHHHHTTSTT--EEPPPEEPTT-SEEEEEEE--HHHHHHHHHHHHHHHTTSEEEE-

InterPro domains:
  IPR000731 Sterol-sensing domain [PS50156] (207-332)
  IPR004869 Membrane transport protein MMPL domain [PF03176] (118-369)
  IPR004869 Membrane transport protein MMPL domain [PF03176] (452-703)
  IPR050545 HpnN/MmpL-like transporters [PTHR33406] (3-709)

B-factor: mean 40.17, std 17.58, range [10.21, 104.57]

Sequence (80 aa):
PVQVLVRFDAGGASAPEHSQTIAAIRHRIAQAPNVVSVAPPRFADDNGSALLSAVLARDTITWMRTQLPRVAGAAQVDVG